Protein AF-A0A2N6FZ28-F1 (afdb_monomer_lite)

Sequence (104 aa):
MSSREKLLDVAFEEIYQNGYSATSVDKILKKANMNKGSMYHFFKSKKELGLAVVNERVNSYIVDKYSILLKHEKNICDELIKLIKNRNSFDFTCGCKLNNLMQE

Radius of gyration: 16.15 Å; chains: 1; bounding box: 38×29×45 Å

Structure (mmCIF, N/CA/C/O backbone):
data_AF-A0A2N6FZ28-F1
#
_entry.id   AF-A0A2N6FZ28-F1
#
loop_
_atom_site.group_PDB
_atom_site.id
_atom_site.type_symbol
_atom_site.label_atom_id
_atom_site.label_alt_id
_atom_site.label_comp_id
_atom_site.label_asym_id
_atom_site.label_entity_id
_atom_site.label_seq_id
_atom_site.pdbx_PDB_ins_code
_atom_site.Cartn_x
_atom_site.Cartn_y
_atom_site.Cartn_z
_atom_site.occupancy
_atom_site.B_iso_or_equiv
_atom_site.auth_seq_id
_atom_site.auth_comp_id
_atom_site.auth_asym_id
_atom_site.auth_atom_id
_atom_site.pdbx_PDB_model_num
ATOM 1 N N . MET A 1 1 ? 1.323 -16.543 9.641 1.00 78.38 1 MET A N 1
ATOM 2 C CA . MET A 1 1 ? 0.989 -15.110 9.560 1.00 78.38 1 MET A CA 1
ATOM 3 C C . MET A 1 1 ? 0.653 -14.615 10.952 1.00 78.38 1 MET A C 1
ATOM 5 O O . MET A 1 1 ? -0.254 -15.151 11.580 1.00 78.38 1 MET A O 1
ATOM 9 N N . SER A 1 2 ? 1.434 -13.672 11.464 1.00 94.56 2 SER A N 1
ATOM 10 C CA . SER A 1 2 ? 1.227 -13.068 12.780 1.00 94.56 2 SER A CA 1
ATOM 11 C C . SER A 1 2 ? 0.035 -12.103 12.782 1.00 94.56 2 SER A C 1
ATOM 13 O O . SER A 1 2 ? -0.397 -11.607 11.741 1.00 94.56 2 SER A O 1
ATOM 15 N N . SER A 1 3 ? -0.472 -11.781 13.973 1.00 96.06 3 SER A N 1
ATOM 16 C CA . SER A 1 3 ? -1.501 -10.751 14.168 1.00 96.06 3 SER A CA 1
ATOM 17 C C . SER A 1 3 ? -1.081 -9.379 13.620 1.00 96.06 3 SER A C 1
ATOM 19 O O . SER A 1 3 ? -1.907 -8.673 13.045 1.00 96.06 3 SER A O 1
ATOM 21 N N . ARG A 1 4 ? 0.206 -9.024 13.741 1.00 96.69 4 ARG A N 1
ATOM 22 C CA . ARG A 1 4 ? 0.770 -7.790 13.174 1.00 96.69 4 ARG A CA 1
ATOM 23 C C . ARG A 1 4 ? 0.735 -7.808 11.648 1.00 96.69 4 ARG A C 1
ATOM 25 O O . ARG A 1 4 ? 0.296 -6.835 11.048 1.00 96.69 4 ARG A O 1
ATOM 32 N N . GLU A 1 5 ? 1.174 -8.908 11.033 1.00 97.31 5 GLU A N 1
ATOM 33 C CA . GLU A 1 5 ? 1.153 -9.068 9.571 1.00 97.31 5 GLU A CA 1
ATOM 34 C C . GLU A 1 5 ? -0.269 -8.996 9.028 1.00 97.31 5 GLU A C 1
ATOM 36 O O . GLU A 1 5 ? -0.516 -8.252 8.089 1.00 97.31 5 GLU A O 1
ATOM 41 N N . LYS A 1 6 ? -1.224 -9.672 9.680 1.00 97.44 6 LYS A N 1
ATOM 42 C CA . LYS A 1 6 ? -2.637 -9.603 9.293 1.00 97.44 6 LYS A CA 1
ATOM 43 C C . LYS A 1 6 ? -3.174 -8.175 9.327 1.00 97.44 6 LYS A C 1
ATOM 45 O O . LYS A 1 6 ? -3.869 -7.760 8.402 1.00 97.44 6 LYS A O 1
ATOM 50 N N . LEU A 1 7 ? -2.871 -7.430 10.390 1.00 97.62 7 LEU A N 1
ATOM 51 C CA . LEU A 1 7 ? -3.281 -6.033 10.512 1.00 97.62 7 LEU A CA 1
ATOM 52 C C . LEU A 1 7 ? -2.673 -5.174 9.395 1.00 97.62 7 LEU A C 1
ATOM 54 O O . LEU A 1 7 ? -3.366 -4.344 8.812 1.00 97.62 7 LEU A O 1
ATOM 58 N N . LEU A 1 8 ? -1.397 -5.403 9.089 1.00 97.19 8 LEU A N 1
ATOM 59 C CA . LEU A 1 8 ? -0.650 -4.682 8.067 1.00 97.19 8 LEU A CA 1
ATOM 60 C C . LEU A 1 8 ? -1.156 -4.980 6.646 1.00 97.19 8 LEU A C 1
ATOM 62 O O . LEU A 1 8 ? -1.309 -4.053 5.855 1.00 97.19 8 LEU A O 1
ATOM 66 N N . ASP A 1 9 ? -1.479 -6.238 6.345 1.00 96.88 9 ASP A N 1
ATOM 67 C CA . ASP A 1 9 ? -2.035 -6.655 5.052 1.00 96.88 9 ASP A CA 1
ATOM 68 C C . ASP A 1 9 ? -3.424 -6.057 4.833 1.00 96.88 9 ASP A C 1
ATOM 70 O O . ASP A 1 9 ? -3.697 -5.463 3.794 1.00 96.88 9 ASP A O 1
ATOM 74 N N . VAL A 1 10 ? -4.297 -6.136 5.841 1.00 97.56 10 VAL A N 1
ATOM 75 C CA . VAL A 1 10 ? -5.635 -5.536 5.762 1.00 97.56 10 VAL A CA 1
ATOM 76 C C . VAL A 1 10 ? -5.552 -4.017 5.619 1.00 97.56 10 VAL A C 1
ATOM 78 O O . VAL A 1 10 ? -6.321 -3.436 4.854 1.00 97.56 10 VAL A O 1
ATOM 81 N N . ALA A 1 11 ? -4.622 -3.371 6.325 1.00 96.62 11 ALA A N 1
ATOM 82 C CA . ALA A 1 11 ? -4.391 -1.939 6.189 1.00 96.62 11 ALA A CA 1
ATOM 83 C C . ALA A 1 11 ? -3.914 -1.571 4.781 1.00 96.62 11 ALA A C 1
ATOM 85 O O . ALA A 1 11 ? -4.435 -0.619 4.203 1.00 96.62 11 ALA A O 1
ATOM 86 N N . PHE A 1 12 ? -2.970 -2.332 4.221 1.00 95.69 12 PHE A N 1
ATOM 87 C CA . PHE A 1 12 ? -2.510 -2.144 2.849 1.00 95.69 12 PHE A CA 1
ATOM 88 C C . PHE A 1 12 ? -3.666 -2.256 1.854 1.00 95.69 12 PHE A C 1
ATOM 90 O O . PHE A 1 12 ? -3.852 -1.337 1.065 1.00 95.69 12 PHE A O 1
ATOM 97 N N . GLU A 1 13 ? -4.479 -3.310 1.930 1.00 94.38 13 GLU A N 1
ATOM 98 C CA . GLU A 1 13 ? -5.611 -3.504 1.015 1.00 94.38 13 GLU A CA 1
ATOM 99 C C . GLU A 1 13 ? -6.650 -2.380 1.122 1.00 94.38 13 GLU A C 1
ATOM 101 O O . GLU A 1 13 ? -7.117 -1.858 0.112 1.00 94.38 13 GLU A O 1
ATOM 106 N N . GLU A 1 14 ? -7.001 -1.958 2.341 1.00 95.19 14 GLU A N 1
ATOM 107 C CA . GLU A 1 14 ? -7.960 -0.866 2.533 1.00 95.19 14 GLU A CA 1
ATOM 108 C C . GLU A 1 14 ? -7.442 0.465 1.987 1.00 95.19 14 GLU A C 1
ATOM 110 O O . GLU A 1 14 ? -8.186 1.168 1.300 1.00 95.19 14 GLU A O 1
ATOM 115 N N . ILE A 1 15 ? -6.174 0.789 2.252 1.00 93.75 15 ILE A N 1
ATOM 116 C CA . ILE A 1 15 ? -5.536 2.009 1.752 1.00 93.75 15 ILE A CA 1
ATOM 117 C C . ILE A 1 15 ? -5.373 1.947 0.233 1.00 93.75 15 ILE A C 1
ATOM 119 O O . ILE A 1 15 ? -5.603 2.940 -0.451 1.00 93.75 15 ILE A O 1
ATOM 123 N N . TYR A 1 16 ? -5.012 0.789 -0.313 1.00 91.62 16 TYR A N 1
ATOM 124 C CA . TYR A 1 16 ? -4.849 0.615 -1.748 1.00 91.62 16 TYR A CA 1
ATO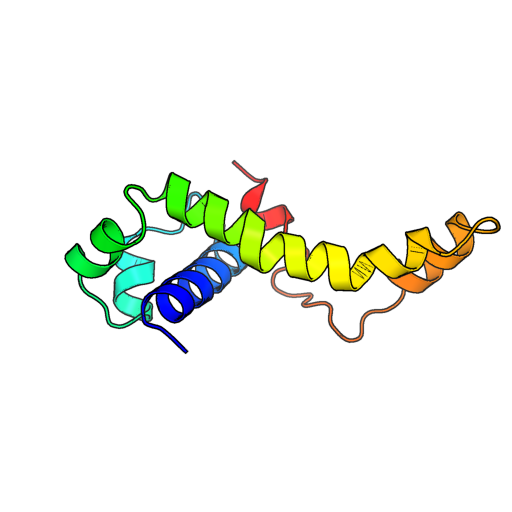M 125 C C . TYR A 1 16 ? -6.177 0.778 -2.493 1.00 91.62 16 TYR A C 1
ATOM 127 O O . TYR A 1 16 ? -6.198 1.381 -3.561 1.00 91.62 16 TYR A O 1
ATOM 135 N N . GLN A 1 17 ? -7.291 0.326 -1.915 1.00 90.69 17 GLN A N 1
ATOM 136 C CA . GLN A 1 17 ? -8.613 0.439 -2.536 1.00 90.69 17 GLN A CA 1
ATOM 137 C C . GLN A 1 17 ? -9.278 1.802 -2.324 1.00 90.69 17 GLN A C 1
ATOM 139 O O . GLN A 1 17 ? -9.939 2.303 -3.227 1.00 90.69 17 GLN A O 1
ATOM 144 N N . ASN A 1 18 ? -9.145 2.388 -1.132 1.00 90.50 18 ASN A N 1
ATOM 145 C CA . ASN A 1 18 ? -9.951 3.544 -0.721 1.00 90.50 18 ASN A CA 1
ATOM 146 C C . ASN A 1 18 ? -9.122 4.811 -0.477 1.00 90.50 18 ASN A C 1
ATOM 148 O O . ASN A 1 18 ? -9.683 5.869 -0.209 1.00 90.50 18 ASN A O 1
ATOM 152 N N . GLY A 1 19 ? -7.798 4.716 -0.524 1.00 90.62 19 GLY A N 1
ATOM 153 C CA . GLY A 1 19 ? -6.894 5.788 -0.138 1.00 90.62 19 GLY A CA 1
ATOM 154 C C . GLY A 1 19 ? -6.650 5.867 1.369 1.00 90.62 19 GLY A C 1
ATOM 155 O O . GLY A 1 19 ? -7.425 5.370 2.199 1.00 90.62 19 GLY A O 1
ATOM 156 N N . TYR A 1 20 ? -5.543 6.510 1.745 1.00 92.25 20 TYR A N 1
ATOM 157 C CA . TYR A 1 20 ? -5.153 6.646 3.149 1.00 92.25 20 TYR A CA 1
ATOM 158 C C . TYR A 1 20 ? -6.158 7.486 3.945 1.00 92.25 20 TYR A C 1
ATOM 160 O O . TYR A 1 20 ? -6.615 7.048 5.004 1.00 92.25 20 TYR A O 1
ATOM 168 N N . SER A 1 21 ? -6.555 8.657 3.442 1.00 90.56 21 SER A N 1
ATOM 169 C CA . SER A 1 21 ? -7.447 9.587 4.151 1.00 90.56 21 SER A CA 1
ATOM 170 C C . SER A 1 21 ? -8.823 8.982 4.440 1.00 90.56 21 SER A C 1
ATOM 172 O O . SER A 1 21 ? -9.275 9.032 5.586 1.00 90.56 21 SER A O 1
ATOM 174 N N . ALA A 1 22 ? -9.437 8.310 3.460 1.00 91.81 22 ALA A N 1
ATOM 175 C CA . ALA A 1 22 ? -10.769 7.713 3.605 1.00 91.81 22 ALA A CA 1
ATOM 176 C C . ALA A 1 22 ? -10.792 6.415 4.438 1.00 91.81 22 ALA A C 1
ATOM 178 O O . ALA A 1 22 ? -11.856 5.944 4.843 1.00 91.81 22 ALA A O 1
ATOM 179 N N . THR A 1 23 ? -9.630 5.825 4.729 1.00 93.38 23 THR A N 1
ATOM 180 C CA . THR A 1 23 ? -9.539 4.585 5.509 1.00 93.38 23 THR A CA 1
ATOM 181 C C . THR A 1 23 ? -9.457 4.878 7.008 1.00 93.38 23 THR A C 1
ATOM 183 O O . THR A 1 23 ? -8.490 5.470 7.484 1.00 93.38 23 THR A O 1
ATOM 186 N N . SER A 1 24 ? -10.439 4.445 7.802 1.00 95.31 24 SER A N 1
ATOM 187 C CA . SER A 1 24 ? -10.389 4.579 9.267 1.00 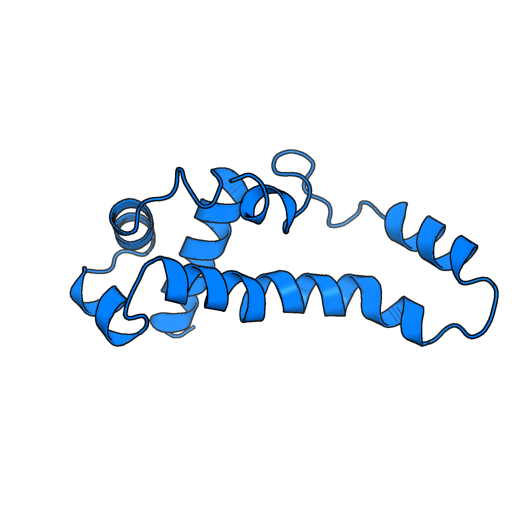95.31 24 SER A CA 1
ATOM 188 C C . SER A 1 24 ? -9.730 3.368 9.940 1.00 95.31 24 SER A C 1
ATOM 190 O O . SER A 1 24 ? -9.806 2.244 9.444 1.00 95.31 24 SER A O 1
ATOM 192 N N . VAL A 1 25 ? -9.119 3.581 11.114 1.00 95.94 25 VAL A N 1
ATOM 193 C CA . VAL A 1 25 ? -8.559 2.488 11.938 1.00 95.94 25 VAL A CA 1
ATOM 194 C C . VAL A 1 25 ? -9.642 1.471 12.307 1.00 95.94 25 VAL A C 1
ATOM 196 O O . VAL A 1 25 ? -9.393 0.270 12.275 1.00 95.94 25 VAL A O 1
ATOM 199 N N . ASP A 1 26 ? -10.862 1.934 12.580 1.00 96.75 26 ASP A N 1
ATOM 200 C CA . ASP A 1 26 ? -11.990 1.062 12.917 1.00 96.75 26 ASP A CA 1
ATOM 201 C C . ASP A 1 26 ? -12.402 0.165 11.741 1.00 96.75 26 ASP A C 1
ATOM 203 O O . ASP A 1 26 ? -12.694 -1.015 11.944 1.00 96.75 26 ASP A O 1
ATOM 207 N N . LYS A 1 27 ? -12.360 0.680 10.502 1.00 96.88 27 LYS A N 1
ATOM 208 C CA . LYS A 1 27 ? -12.621 -0.116 9.292 1.00 96.88 27 LYS A CA 1
ATOM 209 C C . LYS A 1 27 ? -11.569 -1.215 9.118 1.00 96.88 27 LYS A C 1
ATOM 211 O O . LYS A 1 27 ? -11.933 -2.371 8.900 1.00 96.88 27 LYS A O 1
ATOM 216 N N . ILE A 1 28 ? -10.290 -0.870 9.293 1.00 97.44 28 ILE A N 1
ATOM 217 C CA . ILE A 1 28 ? -9.168 -1.821 9.239 1.00 97.44 28 ILE A CA 1
ATOM 218 C C . ILE A 1 28 ? -9.343 -2.912 10.303 1.00 97.44 28 ILE A C 1
ATOM 220 O O . ILE A 1 28 ? -9.312 -4.097 9.985 1.00 97.44 28 ILE A O 1
ATOM 224 N N . LEU A 1 29 ? -9.578 -2.527 11.559 1.00 97.38 29 LEU A N 1
ATOM 225 C CA . LEU A 1 29 ? -9.733 -3.458 12.679 1.00 97.38 29 LEU A CA 1
ATOM 226 C C . LEU A 1 29 ? -10.921 -4.403 12.501 1.00 97.38 29 LEU A C 1
ATOM 228 O O . LEU A 1 29 ? -10.789 -5.608 12.726 1.00 97.38 29 LEU A O 1
ATOM 232 N N . LYS A 1 30 ? -12.059 -3.878 12.033 1.00 97.38 30 LYS A N 1
ATOM 233 C CA . LYS A 1 30 ? -13.244 -4.682 11.721 1.00 97.38 30 LYS A CA 1
ATOM 234 C C . LYS A 1 30 ? -12.931 -5.729 10.653 1.00 97.38 30 LYS A C 1
ATOM 236 O O . LYS A 1 30 ? -13.261 -6.896 10.839 1.00 97.38 30 LYS A O 1
ATOM 241 N N . LYS A 1 31 ? -12.257 -5.340 9.565 1.00 97.19 31 LYS A N 1
ATOM 242 C CA . LYS A 1 31 ? -11.878 -6.263 8.482 1.00 97.19 31 LYS A CA 1
ATOM 243 C C . LYS A 1 31 ? -10.799 -7.264 8.915 1.00 97.19 31 LYS A C 1
ATOM 245 O O . LYS A 1 31 ? -10.832 -8.418 8.501 1.00 97.19 31 LYS A O 1
ATOM 250 N N . ALA A 1 32 ? -9.893 -6.866 9.807 1.00 96.75 32 ALA A N 1
ATOM 251 C CA . ALA A 1 32 ? -8.888 -7.748 10.396 1.00 96.75 32 ALA A CA 1
ATOM 252 C C . ALA A 1 32 ? -9.460 -8.697 11.470 1.00 96.75 32 ALA A C 1
ATOM 254 O O . ALA A 1 32 ? -8.774 -9.644 11.869 1.00 96.75 32 ALA A O 1
ATOM 255 N N . ASN A 1 33 ? -10.709 -8.492 11.906 1.00 96.69 33 ASN A N 1
ATOM 256 C CA . ASN A 1 33 ? -11.327 -9.149 13.059 1.00 96.69 33 ASN A CA 1
ATOM 257 C C . ASN A 1 33 ? -10.482 -8.985 14.338 1.00 96.69 33 ASN A C 1
ATOM 259 O O . ASN A 1 33 ? -10.089 -9.962 14.976 1.00 96.69 33 ASN A O 1
ATOM 263 N N . MET A 1 34 ? -10.131 -7.737 14.658 1.00 96.38 34 MET A N 1
ATOM 264 C CA . MET A 1 34 ? -9.271 -7.365 15.784 1.00 96.38 34 MET A CA 1
ATOM 265 C C . MET A 1 34 ? -9.884 -6.212 16.582 1.00 96.38 34 MET A C 1
ATOM 267 O O . MET A 1 34 ? -10.687 -5.436 16.069 1.00 96.38 34 MET A O 1
ATOM 271 N N . ASN A 1 35 ? -9.487 -6.082 17.848 1.00 95.19 35 ASN A N 1
ATOM 272 C CA . ASN A 1 35 ? -9.937 -4.990 18.712 1.00 95.19 35 ASN A CA 1
ATOM 273 C C . ASN A 1 35 ? -8.967 -3.793 18.673 1.00 95.19 35 ASN A C 1
ATOM 275 O O . ASN A 1 35 ? -7.839 -3.897 18.189 1.00 95.19 35 ASN A O 1
ATOM 279 N N . LYS A 1 36 ? -9.389 -2.646 19.228 1.00 93.12 36 LYS A N 1
ATOM 280 C CA . LYS A 1 36 ? -8.546 -1.435 19.313 1.00 93.12 36 LYS A CA 1
ATOM 281 C C . LYS A 1 36 ? -7.228 -1.673 20.052 1.00 93.12 36 LYS A C 1
ATOM 283 O O . LYS A 1 36 ? -6.208 -1.129 19.643 1.00 93.12 36 LYS A O 1
ATOM 288 N N . GLY A 1 37 ? -7.227 -2.515 21.087 1.00 93.44 37 GLY A N 1
ATOM 289 C CA . GLY A 1 37 ? -6.015 -2.873 21.825 1.00 93.44 3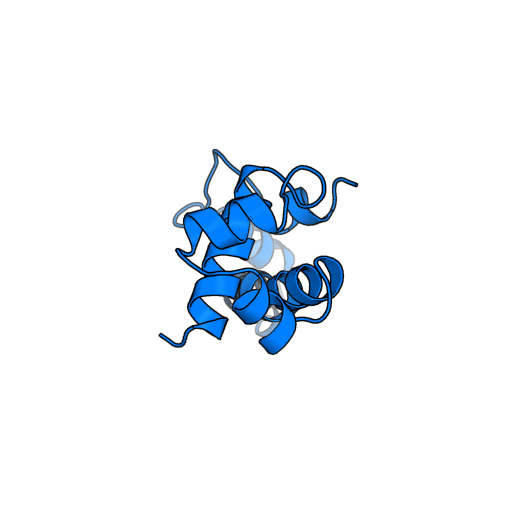7 GLY A CA 1
ATOM 290 C C . GLY A 1 37 ? -4.954 -3.527 20.937 1.00 93.44 37 GLY A C 1
ATOM 291 O O . GLY A 1 37 ? -3.778 -3.204 21.061 1.00 93.44 37 GLY A O 1
ATOM 292 N N . SER A 1 38 ? -5.361 -4.369 19.981 1.00 91.62 38 SER A N 1
ATOM 293 C CA . SER A 1 38 ? -4.445 -4.981 19.012 1.00 91.62 38 SER A CA 1
ATOM 294 C C . SER A 1 38 ? -3.745 -3.943 18.136 1.00 91.62 38 SER A C 1
ATOM 296 O O . SER A 1 38 ? -2.550 -4.074 17.900 1.00 91.62 38 SER A O 1
ATOM 298 N N . MET A 1 39 ? -4.457 -2.899 17.690 1.00 94.19 39 MET A N 1
ATOM 299 C CA . MET A 1 39 ? -3.841 -1.808 16.928 1.00 94.19 39 MET A CA 1
ATOM 300 C C . MET A 1 39 ? -2.750 -1.130 17.751 1.00 94.19 39 MET A C 1
ATOM 302 O O . MET A 1 39 ? -1.600 -1.116 17.332 1.00 94.19 39 MET A O 1
ATOM 306 N N . TYR A 1 40 ? -3.098 -0.626 18.937 1.00 94.25 40 TYR A N 1
ATOM 307 C CA . TYR A 1 40 ? -2.172 0.160 19.757 1.00 94.25 40 TYR A CA 1
ATOM 308 C C . TYR A 1 40 ? -1.032 -0.658 20.371 1.00 94.25 40 TYR A C 1
ATOM 310 O O . TYR A 1 40 ? -0.020 -0.085 20.765 1.00 94.25 40 TYR A O 1
ATOM 318 N N . HIS A 1 41 ? -1.164 -1.985 20.414 1.00 95.62 41 HIS A N 1
ATOM 319 C CA . HIS A 1 41 ? -0.062 -2.876 20.752 1.00 95.62 41 HIS A CA 1
ATOM 320 C C . HIS A 1 41 ? 1.031 -2.892 19.668 1.00 95.62 41 HIS A C 1
ATOM 322 O O . HIS A 1 41 ? 2.210 -2.956 20.005 1.00 95.62 41 HIS A O 1
ATOM 328 N N . PHE A 1 42 ? 0.659 -2.810 18.383 1.00 96.50 42 PHE A N 1
ATOM 329 C CA . PHE A 1 42 ? 1.607 -2.875 17.262 1.00 96.50 42 PHE A CA 1
ATOM 330 C C . PHE A 1 42 ? 1.992 -1.507 16.689 1.00 96.50 42 PHE A C 1
ATOM 332 O O . PHE A 1 42 ? 3.129 -1.331 16.262 1.00 96.50 42 PHE A O 1
ATOM 339 N N . PHE A 1 43 ? 1.055 -0.560 16.656 1.00 97.19 43 PHE A N 1
ATOM 340 C CA . PHE A 1 43 ? 1.207 0.755 16.041 1.00 97.19 43 PHE A CA 1
ATOM 341 C C . PHE A 1 43 ? 0.504 1.809 16.902 1.00 97.19 43 PHE A C 1
ATOM 343 O O . PHE A 1 43 ? -0.703 1.747 17.136 1.00 97.19 43 PHE A O 1
ATOM 350 N N . LYS A 1 44 ? 1.232 2.836 17.341 1.00 96.38 44 LYS A N 1
ATOM 351 C CA . LYS A 1 44 ? 0.726 3.893 18.231 1.00 96.38 44 LYS A CA 1
ATOM 352 C C . LYS A 1 44 ? -0.282 4.814 17.544 1.00 96.38 44 LYS A C 1
ATOM 354 O O . LYS A 1 44 ? -1.014 5.535 18.217 1.00 96.38 44 LYS A O 1
ATOM 359 N N . SER A 1 45 ? -0.319 4.834 16.211 1.00 96.50 45 SER A N 1
ATOM 360 C CA . SER A 1 45 ? -1.225 5.693 15.444 1.00 96.50 45 SER A CA 1
ATOM 361 C C . SER A 1 45 ? -1.541 5.138 14.052 1.00 96.50 45 SER A C 1
ATOM 363 O O . SER A 1 45 ? -0.813 4.299 13.520 1.00 96.50 45 SER A O 1
ATOM 365 N N . LYS A 1 46 ? -2.596 5.675 13.416 1.00 94.62 46 LYS A N 1
ATOM 366 C CA . LYS A 1 46 ? -2.899 5.429 11.992 1.00 94.62 46 LYS A CA 1
ATOM 367 C C . LYS A 1 46 ? -1.710 5.784 11.091 1.00 94.62 46 LYS A C 1
ATOM 369 O O . LYS A 1 46 ? -1.422 5.048 10.155 1.00 94.62 46 LYS A O 1
ATOM 374 N N . LYS A 1 47 ? -1.006 6.879 11.404 1.00 95.44 47 LYS A N 1
ATOM 375 C CA . LYS A 1 47 ? 0.178 7.328 10.661 1.00 95.44 47 LYS A CA 1
ATOM 376 C C . LYS A 1 47 ? 1.305 6.305 10.729 1.00 95.44 47 LYS A C 1
ATOM 378 O O . LYS A 1 47 ? 1.902 6.000 9.708 1.00 95.44 47 LYS A O 1
ATOM 383 N N . GLU A 1 48 ? 1.570 5.754 11.909 1.00 97.31 48 GLU A N 1
ATOM 384 C CA . GLU A 1 48 ? 2.607 4.732 12.080 1.00 97.31 48 GLU A CA 1
ATOM 385 C C . GLU A 1 48 ? 2.275 3.446 11.313 1.00 97.31 48 GLU A C 1
ATOM 387 O O . GLU A 1 48 ? 3.135 2.914 10.618 1.00 97.31 48 GLU A O 1
ATOM 392 N N . LEU A 1 49 ? 1.014 3.001 11.349 1.00 96.56 49 LEU A N 1
ATOM 393 C CA . LEU A 1 49 ? 0.552 1.887 10.516 1.00 96.56 49 LEU A CA 1
ATOM 394 C C . LEU A 1 49 ? 0.677 2.200 9.018 1.00 96.56 49 LEU A C 1
ATOM 396 O O . LEU A 1 49 ? 1.138 1.358 8.258 1.00 96.56 49 LEU A O 1
ATOM 400 N N . GLY A 1 50 ? 0.312 3.410 8.588 1.00 95.00 50 GLY A N 1
ATOM 401 C CA . GLY A 1 50 ? 0.464 3.842 7.196 1.00 95.00 50 GLY A CA 1
ATOM 402 C C . GLY A 1 50 ? 1.924 3.837 6.734 1.00 95.00 50 GLY A C 1
ATOM 403 O O . GLY A 1 50 ? 2.229 3.331 5.658 1.00 95.00 50 GLY A O 1
ATOM 404 N N . LEU A 1 51 ? 2.847 4.319 7.569 1.00 95.25 51 LEU A N 1
ATOM 405 C CA . LEU A 1 51 ? 4.284 4.260 7.289 1.00 95.25 51 LEU A CA 1
ATOM 406 C C . LEU A 1 51 ? 4.792 2.816 7.215 1.00 95.25 51 LEU A C 1
ATOM 408 O O . LEU A 1 51 ? 5.586 2.495 6.334 1.00 95.25 51 LEU A O 1
ATOM 412 N N . ALA A 1 52 ? 4.309 1.930 8.088 1.00 96.44 52 ALA A N 1
ATOM 413 C CA . ALA A 1 52 ? 4.628 0.508 8.009 1.00 96.44 52 ALA A CA 1
ATOM 414 C C . ALA A 1 52 ? 4.115 -0.115 6.701 1.00 96.44 52 ALA A C 1
ATOM 416 O O . ALA A 1 52 ? 4.842 -0.867 6.058 1.00 96.44 52 ALA A O 1
ATOM 417 N N . VAL A 1 53 ? 2.908 0.245 6.245 1.00 95.75 53 VAL A N 1
ATOM 418 C CA . VAL A 1 53 ? 2.376 -0.187 4.940 1.00 95.75 53 VAL A CA 1
ATOM 419 C C . VAL A 1 53 ? 3.306 0.251 3.803 1.00 95.75 53 VAL A C 1
ATOM 421 O O . VAL A 1 53 ? 3.653 -0.563 2.942 1.00 95.75 53 VAL A O 1
ATOM 424 N N . VAL A 1 54 ? 3.755 1.510 3.809 1.00 93.56 54 VAL A N 1
ATOM 425 C CA . VAL A 1 54 ? 4.703 2.024 2.808 1.00 93.56 54 VAL A CA 1
ATOM 426 C C . VAL A 1 54 ? 6.006 1.221 2.837 1.00 93.56 54 VAL A C 1
ATOM 428 O O . VAL A 1 54 ? 6.435 0.699 1.809 1.00 93.56 54 VAL A O 1
ATOM 431 N N . ASN A 1 55 ? 6.608 1.073 4.014 1.00 94.38 55 ASN A N 1
ATOM 432 C CA . ASN A 1 55 ? 7.934 0.479 4.165 1.00 94.38 55 ASN A CA 1
ATOM 433 C C . ASN A 1 55 ? 7.961 -1.036 3.936 1.00 94.38 55 ASN A C 1
ATOM 435 O O . ASN A 1 55 ? 8.962 -1.561 3.457 1.00 94.38 55 ASN A O 1
ATOM 439 N N . GLU A 1 56 ? 6.887 -1.748 4.274 1.00 95.12 56 GLU A N 1
ATOM 440 C CA . GLU A 1 56 ? 6.888 -3.216 4.302 1.00 95.12 56 GLU A CA 1
ATOM 441 C C . GLU A 1 56 ? 6.034 -3.857 3.205 1.00 95.12 56 GLU A C 1
ATOM 443 O O . GLU A 1 56 ? 6.162 -5.056 2.971 1.00 95.12 56 GLU A O 1
ATOM 448 N N . ARG A 1 57 ? 5.138 -3.115 2.541 1.00 93.06 57 ARG A N 1
ATOM 449 C CA . ARG A 1 57 ? 4.318 -3.643 1.432 1.00 93.06 57 ARG A CA 1
ATOM 450 C C . ARG A 1 57 ? 4.621 -2.935 0.131 1.00 93.06 57 ARG A C 1
ATOM 452 O O . ARG A 1 57 ? 4.961 -3.580 -0.860 1.00 93.06 57 ARG A O 1
ATOM 459 N N . VAL A 1 58 ? 4.555 -1.607 0.137 1.00 90.69 58 VAL A N 1
ATOM 460 C CA . VAL A 1 58 ? 4.788 -0.830 -1.084 1.00 90.69 58 VAL A CA 1
ATOM 461 C C . VAL A 1 58 ? 6.247 -0.894 -1.500 1.00 90.69 58 VAL A C 1
ATOM 463 O O . VAL A 1 58 ? 6.524 -1.194 -2.657 1.00 90.69 58 VAL A O 1
ATOM 46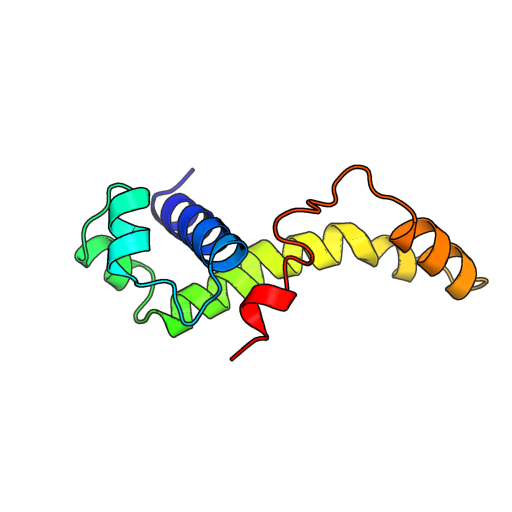6 N N . ASN A 1 59 ? 7.180 -0.697 -0.568 1.00 91.81 59 ASN A N 1
ATOM 467 C CA . ASN A 1 59 ? 8.604 -0.782 -0.869 1.00 91.81 59 ASN A CA 1
ATOM 468 C C . ASN A 1 59 ? 9.002 -2.176 -1.375 1.00 91.81 59 ASN A C 1
ATOM 470 O O . ASN A 1 59 ? 9.716 -2.259 -2.366 1.00 91.81 59 ASN A O 1
ATOM 474 N N . SER A 1 60 ? 8.482 -3.256 -0.773 1.00 91.06 60 SER A N 1
ATOM 475 C CA . SER A 1 60 ? 8.709 -4.622 -1.279 1.00 91.06 60 SER A CA 1
ATOM 476 C C . SER A 1 60 ? 8.278 -4.735 -2.739 1.00 91.06 60 SER A C 1
ATOM 478 O O . SER A 1 60 ? 9.074 -5.121 -3.584 1.00 91.06 60 SER A O 1
ATOM 480 N N . TYR A 1 61 ? 7.062 -4.283 -3.070 1.00 88.31 61 TYR A N 1
ATOM 481 C CA . TYR A 1 61 ? 6.574 -4.292 -4.450 1.00 88.31 61 TYR A CA 1
ATOM 482 C C . TYR A 1 61 ? 7.446 -3.460 -5.405 1.00 88.31 61 TYR A C 1
ATOM 484 O O . TYR A 1 61 ? 7.692 -3.884 -6.534 1.00 88.31 61 TYR A O 1
ATOM 492 N N . ILE A 1 62 ? 7.907 -2.278 -4.983 1.00 88.75 62 ILE A N 1
ATOM 493 C CA . ILE A 1 62 ? 8.777 -1.426 -5.803 1.00 88.75 62 ILE A CA 1
ATOM 494 C C . ILE A 1 62 ? 10.133 -2.098 -6.029 1.00 88.75 62 ILE A C 1
ATOM 496 O O . ILE A 1 62 ? 10.597 -2.158 -7.165 1.00 88.75 62 ILE A O 1
ATOM 500 N N . VAL A 1 63 ? 10.756 -2.636 -4.983 1.00 91.62 63 VAL A N 1
ATOM 501 C CA . VAL A 1 63 ? 12.037 -3.338 -5.097 1.00 91.62 63 VAL A CA 1
ATOM 502 C C . VAL A 1 63 ? 11.889 -4.561 -5.997 1.00 91.62 63 VAL A C 1
ATOM 504 O O . VAL A 1 63 ? 12.645 -4.691 -6.958 1.00 91.62 63 VAL A O 1
ATOM 507 N N . ASP A 1 64 ? 10.882 -5.401 -5.774 1.00 90.25 64 ASP A N 1
ATOM 508 C CA . ASP A 1 64 ? 10.650 -6.607 -6.575 1.00 90.25 64 ASP A CA 1
ATOM 509 C C . ASP A 1 64 ? 10.431 -6.271 -8.052 1.00 90.25 64 ASP A C 1
ATOM 511 O O . ASP A 1 64 ? 10.959 -6.939 -8.942 1.00 90.25 64 ASP A O 1
ATOM 515 N N . LYS A 1 65 ? 9.679 -5.199 -8.327 1.00 88.56 65 LYS A N 1
ATOM 516 C CA . LYS A 1 65 ? 9.362 -4.792 -9.693 1.00 88.56 65 LYS A CA 1
ATOM 517 C C . LYS A 1 65 ? 10.521 -4.090 -10.389 1.00 88.56 65 LYS A C 1
ATOM 519 O O . LYS A 1 65 ? 10.746 -4.372 -11.556 1.00 88.56 65 LYS A O 1
ATOM 524 N N . TYR A 1 66 ? 11.222 -3.168 -9.733 1.00 91.12 66 TYR A N 1
ATOM 525 C CA . TYR A 1 66 ? 12.144 -2.239 -10.400 1.00 91.12 66 TYR A CA 1
ATOM 526 C C . TYR A 1 66 ? 13.628 -2.536 -10.157 1.00 91.12 66 TYR A C 1
ATOM 528 O O . TYR A 1 66 ? 14.457 -2.051 -10.925 1.00 91.12 66 TYR A O 1
ATOM 536 N N . SER A 1 67 ? 13.997 -3.350 -9.159 1.00 93.94 67 SER A N 1
ATOM 537 C CA . SER A 1 67 ? 15.412 -3.639 -8.846 1.00 93.94 67 SER A CA 1
ATOM 538 C C . SER A 1 67 ? 16.180 -4.276 -10.003 1.00 93.94 67 SER A C 1
ATOM 540 O O . SER A 1 67 ? 17.391 -4.093 -10.109 1.00 93.94 67 SER A O 1
ATOM 542 N N . ILE A 1 68 ? 15.489 -4.976 -10.909 1.00 92.38 68 ILE A N 1
ATOM 543 C CA . ILE A 1 68 ? 16.099 -5.539 -12.117 1.00 92.38 68 ILE A CA 1
ATOM 544 C C . ILE A 1 68 ? 16.765 -4.460 -12.981 1.00 92.38 68 ILE A C 1
ATOM 546 O O . ILE A 1 68 ? 17.816 -4.715 -13.562 1.00 92.38 68 ILE A O 1
ATOM 550 N N . LEU A 1 69 ? 16.222 -3.236 -12.993 1.00 94.12 69 LEU A N 1
ATOM 551 C CA . LEU A 1 69 ? 16.766 -2.116 -13.763 1.00 94.12 69 LEU A CA 1
ATOM 552 C C . LEU A 1 69 ? 18.153 -1.693 -13.273 1.00 94.12 69 LEU A C 1
ATOM 554 O O . LEU A 1 69 ? 18.960 -1.230 -14.073 1.00 94.12 69 LEU A O 1
ATOM 558 N N . LEU A 1 70 ? 18.460 -1.911 -11.989 1.00 93.81 70 LEU A N 1
ATOM 559 C CA . LEU A 1 70 ? 19.766 -1.591 -11.405 1.00 93.81 70 LEU A CA 1
ATOM 560 C C . LEU A 1 70 ? 20.892 -2.494 -11.931 1.00 93.81 70 LEU A C 1
ATOM 562 O O . LEU A 1 70 ? 22.060 -2.188 -11.718 1.00 93.81 70 LEU A O 1
ATOM 566 N N . LYS A 1 71 ? 20.564 -3.602 -12.611 1.00 94.44 71 LYS A N 1
ATOM 567 C CA . LYS A 1 71 ? 21.547 -4.522 -13.205 1.00 94.44 71 LYS A CA 1
ATOM 568 C C . LYS A 1 71 ? 21.993 -4.115 -14.613 1.00 94.44 71 LYS A C 1
ATOM 570 O O . LYS A 1 71 ? 22.873 -4.763 -15.173 1.00 94.44 71 LYS A O 1
ATOM 575 N N . HIS A 1 72 ? 21.376 -3.095 -15.210 1.00 93.75 72 HIS A N 1
ATOM 576 C CA . HIS A 1 72 ? 21.666 -2.674 -16.579 1.00 93.75 72 HIS A CA 1
ATOM 577 C C . HIS A 1 72 ? 22.593 -1.455 -16.600 1.00 93.75 72 HIS A C 1
ATOM 579 O O . HIS A 1 72 ? 22.245 -0.394 -16.096 1.00 93.75 72 HIS A O 1
ATOM 585 N N . GLU A 1 73 ? 23.750 -1.583 -17.252 1.00 93.69 73 GLU A N 1
ATOM 586 C CA . GLU A 1 73 ? 24.704 -0.474 -17.441 1.00 93.69 73 GLU A CA 1
ATOM 587 C C . GLU A 1 73 ? 24.438 0.339 -18.722 1.00 93.69 73 GLU A C 1
ATOM 589 O O . GLU A 1 73 ? 24.926 1.457 -18.878 1.00 93.69 73 GLU A O 1
ATOM 594 N N . LYS A 1 74 ? 23.672 -0.222 -19.667 1.00 94.75 74 LYS A N 1
ATOM 595 C CA . LYS A 1 74 ? 23.321 0.380 -20.965 1.00 94.75 74 LYS A CA 1
ATOM 596 C C . LYS A 1 74 ? 21.858 0.092 -21.299 1.00 94.75 74 LYS A C 1
ATOM 598 O O . LYS A 1 74 ? 21.275 -0.842 -20.757 1.00 94.75 74 LYS A O 1
ATOM 603 N N . ASN A 1 75 ? 21.281 0.873 -22.214 1.00 94.50 75 ASN A N 1
ATOM 604 C CA . ASN A 1 75 ? 19.902 0.716 -22.710 1.00 94.50 75 ASN A CA 1
ATOM 605 C C . ASN A 1 75 ? 18.821 0.731 -21.608 1.00 94.50 75 ASN A C 1
ATOM 607 O O . ASN A 1 75 ? 17.755 0.141 -21.763 1.00 94.50 75 ASN A O 1
ATOM 611 N N . ILE A 1 76 ? 19.076 1.428 -20.494 1.00 94.44 76 ILE A N 1
ATOM 612 C CA . ILE A 1 76 ? 18.173 1.483 -19.331 1.00 94.44 76 ILE A CA 1
ATOM 613 C C . ILE A 1 76 ? 16.771 1.961 -19.733 1.00 94.44 76 ILE A C 1
ATOM 615 O O . ILE A 1 76 ? 15.781 1.437 -19.230 1.00 94.44 76 ILE A O 1
ATOM 619 N N . CYS A 1 77 ? 16.669 2.915 -20.664 1.00 94.94 77 CYS A N 1
ATOM 620 C CA . CYS A 1 77 ? 15.382 3.395 -21.169 1.00 94.94 77 CYS A CA 1
ATOM 621 C C . CYS A 1 77 ? 14.559 2.276 -21.823 1.00 94.94 77 CYS A C 1
ATOM 623 O O . CYS A 1 77 ? 13.364 2.169 -21.553 1.00 94.94 77 CYS A O 1
ATOM 625 N N . ASP A 1 78 ? 15.182 1.419 -22.634 1.00 96.25 78 ASP A N 1
ATOM 626 C CA . ASP A 1 78 ? 14.483 0.320 -23.306 1.00 96.25 78 ASP A CA 1
ATOM 627 C C . ASP A 1 78 ? 14.013 -0.732 -22.300 1.00 96.25 78 ASP A C 1
ATOM 629 O O . ASP A 1 78 ? 12.877 -1.205 -22.376 1.00 96.25 78 ASP A O 1
ATOM 633 N N . GLU A 1 79 ? 14.853 -1.061 -21.319 1.00 95.75 79 GLU A N 1
ATOM 634 C CA . GLU A 1 79 ? 14.509 -2.006 -20.253 1.00 95.75 79 GLU A CA 1
ATOM 635 C C . GLU A 1 79 ? 13.411 -1.458 -19.337 1.00 95.75 79 GLU A C 1
ATOM 637 O O . GLU A 1 79 ? 12.457 -2.170 -19.016 1.00 95.75 79 GLU A O 1
ATOM 642 N N . LEU A 1 80 ? 13.457 -0.164 -19.007 1.00 94.44 80 LEU A N 1
ATOM 643 C CA . LEU A 1 80 ? 12.383 0.521 -18.291 1.00 94.44 80 LEU A CA 1
ATOM 644 C C . LEU A 1 80 ? 11.071 0.465 -19.083 1.00 94.44 80 LEU A C 1
ATOM 646 O O . LEU A 1 80 ? 10.025 0.151 -18.514 1.00 94.44 80 LEU A O 1
ATOM 650 N N . ILE A 1 81 ? 11.106 0.724 -20.393 1.00 94.25 81 ILE A N 1
ATOM 651 C CA . ILE A 1 81 ? 9.919 0.649 -21.253 1.00 94.25 81 ILE A CA 1
ATOM 652 C C . ILE A 1 81 ? 9.365 -0.779 -21.288 1.00 94.25 81 ILE A C 1
ATOM 654 O O . ILE A 1 81 ? 8.154 -0.949 -21.142 1.00 94.25 81 ILE A O 1
ATOM 658 N N . LYS A 1 82 ? 10.208 -1.808 -21.449 1.00 93.69 82 LYS A N 1
ATOM 659 C CA . LYS A 1 82 ? 9.783 -3.222 -21.409 1.00 93.69 82 LYS A CA 1
ATOM 660 C C . LYS A 1 82 ? 9.113 -3.564 -20.080 1.00 93.69 82 LYS A C 1
ATOM 662 O O . LYS A 1 82 ? 8.042 -4.171 -20.062 1.00 93.69 82 LYS A O 1
ATOM 667 N N . LEU A 1 83 ? 9.707 -3.122 -18.976 1.00 91.50 83 LEU A N 1
ATOM 668 C CA . LEU A 1 83 ? 9.217 -3.364 -17.626 1.00 91.50 83 LEU A CA 1
ATOM 669 C C . LEU A 1 83 ? 7.877 -2.676 -17.370 1.00 91.50 83 LEU A C 1
ATOM 671 O O . LEU A 1 83 ? 6.937 -3.312 -16.894 1.00 91.50 83 LEU A O 1
ATOM 675 N N . ILE A 1 84 ? 7.752 -1.398 -17.737 1.00 88.56 84 ILE A N 1
ATOM 676 C CA . ILE A 1 84 ? 6.487 -0.663 -17.642 1.00 88.56 84 ILE A CA 1
ATOM 677 C C . ILE A 1 84 ? 5.439 -1.292 -18.561 1.00 88.56 84 ILE A C 1
ATOM 679 O O . ILE A 1 84 ? 4.265 -1.299 -18.198 1.00 88.56 84 ILE A O 1
ATOM 683 N N . LYS A 1 85 ? 5.826 -1.824 -19.731 1.00 89.06 85 LYS A N 1
ATOM 684 C CA . LYS A 1 85 ? 4.928 -2.515 -20.672 1.00 89.06 85 LYS A CA 1
ATOM 685 C C . LYS A 1 85 ? 4.393 -3.845 -20.133 1.00 89.06 85 LYS A C 1
ATOM 687 O O . LYS A 1 85 ? 3.275 -4.212 -20.488 1.00 89.06 85 LYS A O 1
ATOM 692 N N . ASN A 1 86 ? 5.097 -4.515 -19.226 1.00 85.88 86 ASN A N 1
ATOM 693 C CA . ASN A 1 86 ? 4.609 -5.738 -18.594 1.00 85.88 86 ASN A CA 1
ATOM 694 C C . ASN A 1 86 ? 3.388 -5.458 -17.687 1.00 85.88 86 ASN A C 1
ATOM 696 O O . ASN A 1 86 ? 3.474 -4.704 -16.714 1.00 85.88 86 ASN A O 1
ATOM 700 N N . ARG A 1 87 ? 2.237 -6.059 -18.023 1.00 81.06 87 ARG A N 1
ATOM 701 C CA . ARG A 1 87 ? 0.948 -5.872 -17.327 1.00 81.06 87 ARG A CA 1
ATOM 702 C C . ARG A 1 87 ? 0.509 -7.061 -16.474 1.00 81.06 87 ARG A C 1
ATOM 704 O O . ARG A 1 87 ? -0.524 -6.956 -15.826 1.00 81.06 87 ARG A O 1
ATOM 711 N N . ASN A 1 88 ? 1.271 -8.154 -16.432 1.00 79.38 88 ASN A N 1
ATOM 712 C CA . ASN A 1 88 ? 0.805 -9.433 -15.875 1.00 79.38 88 ASN A CA 1
ATOM 713 C C . ASN A 1 88 ? 0.377 -9.365 -14.396 1.00 79.38 88 ASN A C 1
ATOM 715 O O . ASN A 1 88 ? -0.403 -10.197 -13.950 1.00 79.38 88 ASN A O 1
ATOM 719 N N . SER A 1 89 ? 0.873 -8.385 -13.639 1.00 74.19 89 SER A N 1
ATOM 720 C CA . SER A 1 89 ? 0.571 -8.178 -12.216 1.00 74.19 89 SER A CA 1
ATOM 721 C C . SER A 1 89 ? 0.007 -6.787 -11.905 1.00 74.19 89 SER A C 1
ATOM 723 O O . SER A 1 89 ? 0.023 -6.356 -10.750 1.00 74.19 89 SER A O 1
ATOM 725 N N . PHE A 1 90 ? -0.447 -6.052 -12.926 1.00 80.00 90 PHE A N 1
ATOM 726 C CA . PHE A 1 90 ? -1.005 -4.717 -12.738 1.00 80.00 90 PHE A CA 1
ATOM 727 C C . PHE A 1 90 ? -2.516 -4.794 -12.524 1.00 80.00 90 PHE A C 1
ATOM 729 O O . PHE A 1 90 ? -3.249 -5.289 -13.376 1.00 80.00 90 PHE A O 1
ATOM 736 N N . ASP A 1 91 ? -2.977 -4.272 -11.394 1.00 82.12 91 ASP A N 1
ATOM 737 C CA . ASP A 1 91 ? -4.398 -4.119 -11.117 1.00 82.12 91 ASP A CA 1
ATOM 738 C C . ASP A 1 91 ? -4.877 -2.778 -11.682 1.00 82.12 91 ASP A C 1
ATOM 740 O O . ASP A 1 91 ? -4.537 -1.704 -11.190 1.00 82.12 91 ASP A O 1
ATOM 744 N N . PHE A 1 92 ? -5.665 -2.856 -12.751 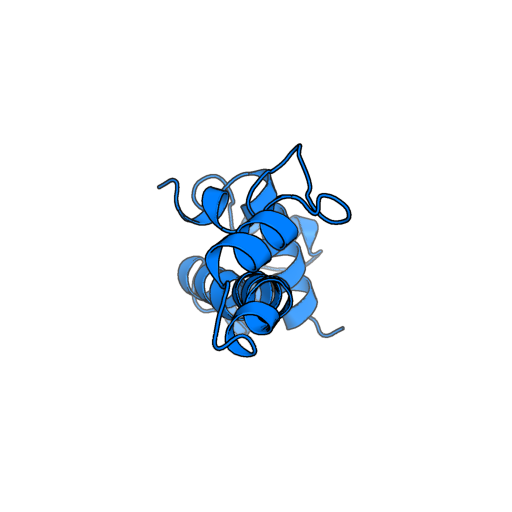1.00 82.62 92 PHE A N 1
ATOM 745 C CA . PHE A 1 92 ? -6.208 -1.689 -13.440 1.00 82.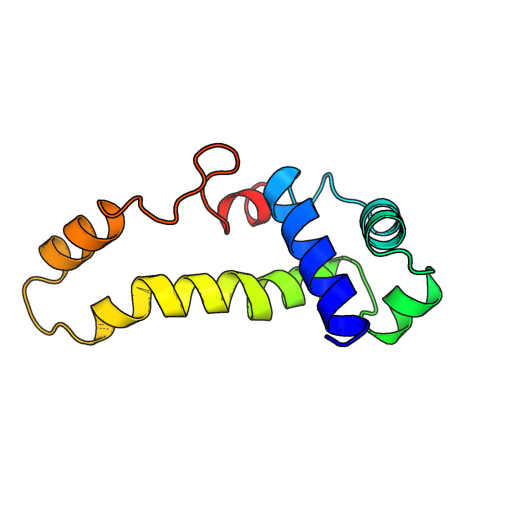62 92 PHE A CA 1
ATOM 746 C C . PHE A 1 92 ? -7.375 -1.026 -12.701 1.00 82.62 92 PHE A C 1
ATOM 748 O O . PHE A 1 92 ? -7.751 0.083 -13.066 1.00 82.62 92 PHE A O 1
ATOM 755 N N . THR A 1 93 ? -7.931 -1.676 -11.676 1.00 83.12 93 THR A N 1
ATOM 756 C CA . THR A 1 93 ? -9.035 -1.136 -10.873 1.00 83.12 93 THR A CA 1
ATOM 757 C C . THR A 1 93 ? -8.508 -0.104 -9.887 1.00 83.12 93 THR A C 1
ATOM 759 O O . THR A 1 93 ? -8.999 1.020 -9.840 1.00 83.12 93 THR A O 1
ATOM 762 N N . CYS A 1 94 ? -7.479 -0.472 -9.121 1.00 81.00 94 CYS A N 1
ATOM 763 C CA . CYS A 1 94 ? -6.886 0.401 -8.107 1.00 81.00 94 CYS A CA 1
ATOM 764 C C . CYS A 1 94 ? -5.639 1.153 -8.609 1.00 81.00 94 CYS A C 1
ATOM 766 O O . CYS A 1 94 ? -5.240 2.155 -8.014 1.00 81.00 94 CYS A O 1
ATOM 768 N N . GLY A 1 95 ? -5.039 0.721 -9.722 1.00 84.38 95 GLY A N 1
ATOM 769 C CA . GLY A 1 95 ? -3.930 1.401 -10.381 1.00 84.38 95 GLY A CA 1
ATOM 770 C C . GLY A 1 95 ? -2.583 1.203 -9.681 1.00 84.38 95 GLY A C 1
ATOM 771 O O . GLY A 1 95 ? -2.144 0.092 -9.395 1.00 84.38 95 GLY A O 1
ATOM 772 N N . CYS A 1 96 ? -1.842 2.292 -9.467 1.00 83.06 96 CYS A N 1
ATOM 773 C CA . CYS A 1 96 ? -0.531 2.211 -8.826 1.00 83.06 96 CYS A CA 1
ATOM 774 C C . CYS A 1 96 ? -0.674 2.079 -7.302 1.00 83.06 96 CYS A C 1
ATOM 776 O O . CYS A 1 96 ? -1.244 2.957 -6.658 1.00 83.06 96 CYS A O 1
ATOM 778 N N . LYS A 1 97 ? -0.044 1.050 -6.718 1.00 81.81 97 LYS A N 1
ATOM 779 C CA . LYS A 1 97 ? -0.001 0.791 -5.263 1.00 81.81 97 LYS A CA 1
ATOM 780 C C . LYS A 1 97 ? 0.532 1.953 -4.417 1.00 81.81 97 LYS A C 1
ATOM 782 O O . LYS A 1 97 ? 0.260 1.999 -3.225 1.00 81.81 97 LYS A O 1
ATOM 787 N N . LEU A 1 98 ? 1.270 2.884 -5.024 1.00 79.44 98 LEU A N 1
ATOM 788 C CA . LEU A 1 98 ? 1.762 4.102 -4.374 1.00 79.44 98 LEU A CA 1
ATOM 789 C C . LEU A 1 98 ? 0.795 5.291 -4.519 1.00 79.44 98 LEU A C 1
ATOM 791 O O . LEU A 1 98 ? 0.757 6.156 -3.653 1.00 79.44 98 LEU A O 1
ATOM 795 N N . ASN A 1 99 ? 0.005 5.358 -5.594 1.00 76.81 99 ASN A N 1
ATOM 796 C CA . ASN A 1 99 ? -0.784 6.554 -5.909 1.00 76.81 99 ASN A CA 1
ATOM 797 C C . ASN A 1 99 ? -1.853 6.844 -4.845 1.00 76.81 99 ASN A C 1
ATOM 799 O O . ASN A 1 99 ? -2.007 7.985 -4.422 1.00 76.81 99 ASN A O 1
ATOM 803 N N . ASN A 1 100 ? -2.515 5.804 -4.336 1.00 70.75 100 ASN A N 1
ATOM 804 C CA . ASN A 1 100 ? -3.575 5.948 -3.328 1.00 70.75 100 ASN A CA 1
ATOM 805 C C . ASN A 1 100 ? -3.024 6.221 -1.908 1.00 70.75 100 ASN A C 1
ATOM 807 O O . ASN A 1 100 ? -3.786 6.447 -0.969 1.00 70.75 100 ASN A O 1
ATOM 811 N N . LEU A 1 101 ? -1.694 6.251 -1.752 1.00 70.00 101 LEU A N 1
ATOM 812 C CA . LEU A 1 101 ? -1.002 6.783 -0.572 1.00 70.00 101 LEU A CA 1
ATOM 813 C C . LEU A 1 101 ? -0.582 8.252 -0.736 1.00 70.00 101 LEU A C 1
ATOM 815 O O . LEU A 1 101 ? -0.288 8.896 0.263 1.00 70.00 101 LEU A O 1
ATOM 819 N N . MET A 1 102 ? -0.509 8.753 -1.974 1.00 63.91 102 MET A N 1
ATOM 820 C CA . MET A 1 102 ? 0.039 10.073 -2.318 1.00 63.91 102 MET A CA 1
ATOM 821 C C . MET A 1 102 ? -1.025 11.141 -2.575 1.00 63.91 102 MET A C 1
ATOM 823 O O . MET A 1 102 ? -0.706 12.325 -2.511 1.00 63.91 102 MET A O 1
ATOM 827 N N . GLN A 1 103 ? -2.265 10.743 -2.866 1.00 55.34 103 GLN A N 1
ATOM 828 C CA . GLN A 1 103 ? -3.396 11.670 -2.904 1.00 55.34 103 GLN A CA 1
ATOM 829 C C . GLN A 1 103 ? -3.854 11.965 -1.469 1.00 55.34 103 GLN A C 1
ATOM 831 O O . GLN A 1 103 ? -4.722 11.276 -0.927 1.00 55.34 103 GLN A O 1
ATOM 836 N N . GLU A 1 104 ? -3.202 12.949 -0.849 1.00 48.75 104 GLU A N 1
ATOM 837 C CA . GLU A 1 104 ? -3.778 13.740 0.246 1.00 48.75 104 GLU A CA 1
ATOM 838 C C . GLU A 1 104 ? -4.638 14.877 -0.311 1.00 48.75 104 GLU A C 1
ATOM 840 O O . GLU A 1 104 ? -4.205 15.519 -1.298 1.00 48.75 104 GLU A O 1
#

pLDDT: mean 90.78, std 8.62, range [48.75, 97.62]

Foldseek 3Di:
DDLLVLLLVLLLVQCLQPFLVRDDSVNSCVVSVHDPVSCCVNAVDSVRSLVCNCVPPVVVVCCVQCVVLVVDPPPSVVVVVVSVPDCPPADPNSGRSCVSHVPD

Secondary structure (DSSP, 8-state):
--HHHHHHHHHHHHHHHH-TTT--HHHHHHHHT--HHHHHHH-SSHHHHHHHHIIIIIHHHHHHHHGGGGG-SS-HHHHHHHHHH--TT--TTT--TTHHHH--